Protein AF-A0A958AIE8-F1 (afdb_monomer_lite)

Foldseek 3Di:
DLLVLQQQSDF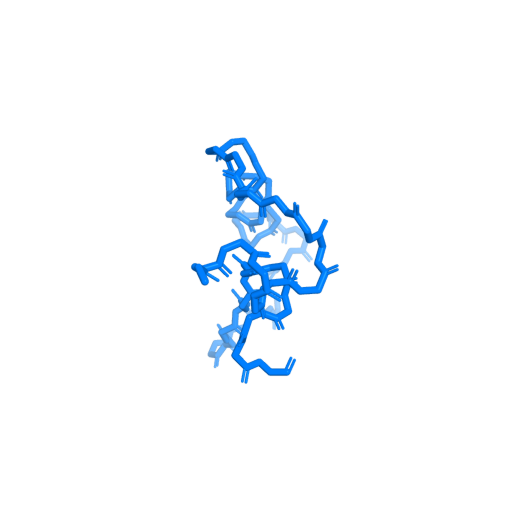DDPVQVVVVVCVCPDPVNVVDPPDDDDDGNRNPD

Secondary structure (DSSP, 8-state):
-HHHHSTT-SPPPHHHHHHHHHHHHSGGGTT--S-----SSSS--

Sequence (45 aa):
SIIQNTPVGRMGTPEEIAWAVAFLAAERSAFITGQVLTVDGGLVM

Radius of gyration: 12.66 Å; chains: 1; bounding box: 32×20×26 Å

pLDDT: mean 95.99, std 5.02, range [67.06, 98.69]

Structure (mmCIF, N/CA/C/O backbone):
data_AF-A0A958AIE8-F1
#
_entry.id   AF-A0A958AIE8-F1
#
loop_
_atom_site.group_PDB
_atom_site.id
_atom_site.type_symbol
_atom_site.label_atom_id
_atom_site.label_alt_id
_atom_site.label_comp_id
_atom_site.label_asym_id
_atom_site.label_entity_id
_atom_site.label_seq_id
_atom_site.pdbx_PDB_ins_code
_atom_site.Cartn_x
_atom_site.Cartn_y
_atom_site.Cartn_z
_atom_site.occupancy
_atom_site.B_iso_or_equiv
_atom_site.auth_seq_id
_atom_site.auth_comp_id
_atom_site.auth_asym_id
_atom_site.auth_atom_id
_atom_site.pdbx_PDB_model_num
ATOM 1 N N . SER A 1 1 ? -19.493 0.780 15.061 1.00 87.25 1 SER A N 1
ATOM 2 C CA . SER A 1 1 ? -19.425 1.302 13.670 1.00 87.25 1 SER A CA 1
ATOM 3 C C . SER A 1 1 ? -18.051 0.983 13.093 1.00 87.25 1 SER A C 1
ATOM 5 O O . SER A 1 1 ? -17.128 0.914 13.892 1.00 87.25 1 SER A O 1
ATOM 7 N N . ILE A 1 2 ? -17.886 0.808 11.770 1.00 90.06 2 ILE A N 1
ATOM 8 C CA . ILE A 1 2 ? -16.562 0.584 11.136 1.00 90.06 2 ILE A CA 1
ATOM 9 C C . ILE A 1 2 ? -15.544 1.623 11.627 1.00 90.06 2 ILE A C 1
ATOM 11 O O . ILE A 1 2 ? -14.474 1.255 12.087 1.00 90.06 2 ILE A O 1
ATOM 15 N N . ILE A 1 3 ? -15.944 2.895 11.678 1.00 94.19 3 ILE A N 1
ATOM 16 C CA . ILE A 1 3 ? -15.092 4.009 12.120 1.00 94.19 3 ILE A CA 1
ATOM 17 C C . ILE A 1 3 ? -14.593 3.844 13.567 1.00 94.19 3 ILE A C 1
ATOM 19 O O . ILE A 1 3 ? -13.466 4.214 13.862 1.00 94.19 3 ILE A O 1
ATOM 23 N N . GLN A 1 4 ? -15.400 3.280 14.473 1.00 95.25 4 GLN A N 1
ATOM 24 C CA . GLN A 1 4 ? -14.988 3.070 15.872 1.00 95.25 4 GLN A CA 1
ATOM 25 C C . GLN A 1 4 ? -13.958 1.948 16.024 1.00 95.25 4 GLN A C 1
ATOM 27 O O . GLN A 1 4 ? -13.223 1.935 17.005 1.00 95.25 4 GLN A O 1
ATOM 32 N N . ASN A 1 5 ? -13.929 1.015 15.072 1.00 94.62 5 ASN A N 1
ATOM 33 C CA . ASN A 1 5 ? -12.978 -0.090 15.055 1.00 94.62 5 ASN A CA 1
ATOM 34 C C . ASN A 1 5 ? -11.724 0.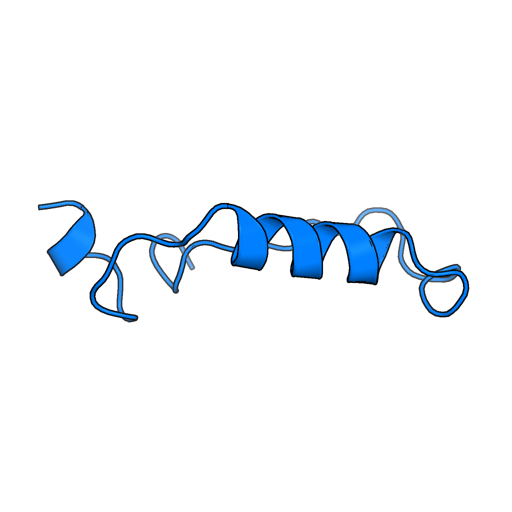244 14.235 1.00 94.62 5 ASN A C 1
ATOM 36 O O . ASN A 1 5 ? -10.794 -0.549 14.223 1.00 94.62 5 ASN A O 1
ATOM 40 N N . THR A 1 6 ? -11.688 1.394 13.555 1.00 96.31 6 THR A N 1
ATOM 41 C CA . THR A 1 6 ? -10.503 1.910 12.865 1.00 96.31 6 THR A CA 1
ATOM 42 C C . THR A 1 6 ? -9.715 2.800 13.835 1.00 96.31 6 THR A C 1
ATOM 44 O O . THR A 1 6 ? -10.215 3.868 14.187 1.00 96.31 6 THR A O 1
ATOM 47 N N . PRO A 1 7 ? -8.487 2.443 14.252 1.00 96.75 7 PRO A N 1
ATOM 48 C CA . PRO A 1 7 ? -7.657 3.246 15.158 1.00 96.75 7 PRO A CA 1
ATOM 49 C C . PRO A 1 7 ? -7.438 4.697 14.722 1.00 96.75 7 PRO A C 1
ATOM 51 O O . PRO A 1 7 ? -7.430 5.600 15.554 1.00 96.75 7 PRO A O 1
ATOM 54 N N . VAL A 1 8 ? -7.313 4.944 13.416 1.00 96.81 8 VAL A N 1
ATOM 55 C CA . VAL A 1 8 ? -7.199 6.306 12.858 1.00 96.81 8 VAL A CA 1
ATOM 56 C C . VAL A 1 8 ? -8.492 7.129 13.038 1.00 96.81 8 VAL A C 1
ATOM 58 O O . VAL A 1 8 ? -8.477 8.351 12.898 1.00 96.81 8 VAL A O 1
ATOM 61 N N . GLY A 1 9 ? -9.616 6.496 13.386 1.00 96.50 9 GLY A N 1
ATOM 62 C CA . GLY A 1 9 ? -10.849 7.164 13.811 1.00 96.50 9 GLY A CA 1
ATOM 63 C C . GLY A 1 9 ? -11.645 7.829 12.688 1.00 96.50 9 GLY A C 1
ATOM 64 O O . GLY A 1 9 ? -12.544 8.626 12.959 1.00 96.50 9 GLY A O 1
ATOM 65 N N . ARG A 1 10 ? -11.338 7.523 11.423 1.00 96.25 10 ARG A N 1
ATOM 66 C CA . ARG A 1 10 ? -12.060 8.023 10.245 1.00 96.25 10 ARG A CA 1
ATOM 67 C C . ARG A 1 10 ? -11.990 7.040 9.084 1.00 96.25 10 ARG A C 1
ATOM 69 O O . ARG A 1 10 ? -11.149 6.146 9.063 1.00 96.25 10 ARG A O 1
ATOM 76 N N . MET A 1 11 ? -12.842 7.266 8.090 1.00 96.19 11 MET A N 1
ATOM 77 C CA . MET A 1 11 ? -12.688 6.624 6.789 1.00 96.19 11 MET A CA 1
ATOM 78 C C . MET A 1 11 ? -11.434 7.155 6.082 1.00 96.19 11 MET A C 1
ATOM 80 O O . MET A 1 11 ? -11.088 8.338 6.200 1.00 96.19 11 MET A O 1
ATOM 84 N N . GLY A 1 12 ? -10.767 6.267 5.346 1.00 95.50 12 GLY A N 1
ATOM 85 C CA . GLY A 1 12 ? -9.720 6.650 4.405 1.00 95.50 12 GLY A CA 1
ATOM 86 C C . GLY A 1 12 ? -10.295 7.409 3.211 1.00 95.50 12 GLY A C 1
ATOM 87 O O . GLY A 1 12 ? -11.483 7.276 2.896 1.00 95.50 12 GLY A O 1
ATOM 88 N N . THR A 1 13 ? -9.459 8.198 2.546 1.00 97.69 13 THR A N 1
ATOM 89 C CA . THR A 1 13 ? -9.823 8.878 1.297 1.00 97.69 13 THR A CA 1
ATOM 90 C C . THR A 1 13 ? -9.260 8.140 0.078 1.00 97.69 13 THR A C 1
ATOM 92 O O . THR A 1 13 ? -8.274 7.405 0.198 1.00 97.69 13 THR A O 1
ATOM 95 N N . PRO A 1 14 ? -9.851 8.316 -1.118 1.00 98.31 14 PRO A N 1
ATOM 96 C CA . PRO A 1 14 ? -9.303 7.745 -2.350 1.00 98.31 14 PRO A CA 1
ATOM 97 C C . PRO A 1 14 ? -7.842 8.140 -2.609 1.00 98.31 14 PRO A C 1
ATOM 99 O O . PRO A 1 14 ? -7.059 7.327 -3.097 1.00 98.31 14 PRO A O 1
ATOM 102 N N . GLU A 1 15 ? -7.454 9.363 -2.249 1.00 98.56 15 GLU A N 1
ATOM 103 C CA . GLU A 1 15 ? -6.095 9.877 -2.427 1.00 98.56 15 GLU A CA 1
ATOM 104 C C . GLU A 1 15 ? -5.087 9.092 -1.587 1.00 98.56 15 GLU A C 1
ATOM 106 O O . GLU A 1 15 ? -4.001 8.789 -2.068 1.00 98.56 15 GLU A O 1
ATOM 111 N N . GLU A 1 16 ? -5.441 8.698 -0.363 1.00 97.62 16 GLU A N 1
ATOM 112 C CA . GLU A 1 16 ? -4.567 7.895 0.504 1.00 97.62 16 GLU A CA 1
ATOM 113 C C . GLU A 1 16 ? -4.255 6.524 -0.106 1.00 97.62 16 GLU A C 1
ATOM 115 O O . GLU A 1 16 ? -3.119 6.053 -0.033 1.00 97.62 16 GLU A O 1
ATOM 120 N N . ILE A 1 17 ? -5.229 5.925 -0.794 1.00 98.00 17 ILE A N 1
ATOM 121 C CA . ILE A 1 17 ? -5.013 4.699 -1.569 1.00 98.00 17 ILE A CA 1
ATOM 122 C C . ILE A 1 17 ? -4.142 4.988 -2.795 1.00 98.00 17 ILE A C 1
ATOM 124 O O . ILE A 1 17 ? -3.197 4.247 -3.070 1.00 98.00 17 ILE A O 1
ATOM 128 N N . ALA A 1 18 ? -4.410 6.082 -3.514 1.00 98.56 18 ALA A N 1
ATOM 129 C CA . ALA A 1 18 ? -3.633 6.470 -4.688 1.00 98.56 18 ALA A CA 1
ATOM 130 C C . ALA A 1 18 ? -2.149 6.695 -4.354 1.00 98.56 18 ALA A C 1
ATOM 132 O O . ALA A 1 18 ? -1.286 6.275 -5.122 1.00 98.56 18 ALA A O 1
ATOM 133 N N . TRP A 1 19 ? -1.832 7.279 -3.195 1.00 98.50 19 TRP A N 1
ATOM 134 C CA . TRP A 1 19 ? -0.450 7.445 -2.740 1.00 98.50 19 TRP A CA 1
ATOM 135 C C . TRP A 1 19 ? 0.249 6.108 -2.480 1.00 98.50 19 TRP A C 1
ATOM 137 O O . TRP A 1 19 ? 1.405 5.944 -2.873 1.00 98.50 19 TRP A O 1
ATOM 147 N N . ALA A 1 20 ? -0.438 5.137 -1.873 1.00 98.25 20 ALA A N 1
ATOM 148 C CA . ALA A 1 20 ? 0.108 3.797 -1.656 1.00 98.25 20 ALA A CA 1
ATOM 149 C C . ALA A 1 20 ? 0.353 3.052 -2.980 1.00 98.25 20 ALA A C 1
ATOM 151 O O . ALA A 1 20 ? 1.399 2.426 -3.163 1.00 98.25 20 ALA A O 1
ATOM 152 N N . VAL A 1 21 ? -0.570 3.182 -3.937 1.00 98.31 21 VAL A N 1
ATOM 153 C CA . VAL A 1 21 ? -0.402 2.645 -5.295 1.00 98.31 21 VAL A CA 1
ATOM 154 C C . VAL A 1 21 ? 0.775 3.317 -5.999 1.00 98.31 21 VAL A C 1
ATOM 156 O O . VAL A 1 21 ? 1.635 2.628 -6.541 1.00 98.31 21 VAL A O 1
ATOM 159 N N . ALA A 1 22 ? 0.863 4.648 -5.949 1.00 98.62 22 ALA A N 1
ATOM 160 C CA . ALA A 1 22 ? 1.962 5.403 -6.542 1.00 98.62 22 ALA A CA 1
ATOM 161 C C . ALA A 1 22 ? 3.317 5.028 -5.923 1.00 98.62 22 ALA A C 1
ATOM 163 O O . ALA A 1 22 ? 4.317 4.957 -6.633 1.00 98.62 22 ALA A O 1
ATOM 164 N N . PHE A 1 23 ? 3.361 4.746 -4.617 1.00 98.44 23 PHE A N 1
ATOM 165 C CA . PHE A 1 23 ? 4.551 4.220 -3.956 1.00 98.44 23 PHE A CA 1
ATOM 166 C C . PHE A 1 23 ? 4.971 2.869 -4.544 1.00 98.44 23 PHE A C 1
ATOM 168 O O . PHE A 1 23 ? 6.134 2.725 -4.917 1.00 98.44 23 PHE A O 1
ATOM 175 N N . LEU A 1 24 ? 4.054 1.905 -4.666 1.00 98.38 24 LEU A N 1
ATOM 176 C CA . LEU A 1 24 ? 4.372 0.581 -5.215 1.00 98.38 24 LEU A CA 1
ATOM 177 C C . LEU A 1 24 ? 4.734 0.631 -6.706 1.00 98.38 24 LEU A C 1
ATOM 179 O O . LEU A 1 24 ? 5.592 -0.124 -7.149 1.00 98.38 24 LEU A O 1
ATOM 183 N N . ALA A 1 25 ? 4.119 1.536 -7.467 1.00 98.31 25 ALA A 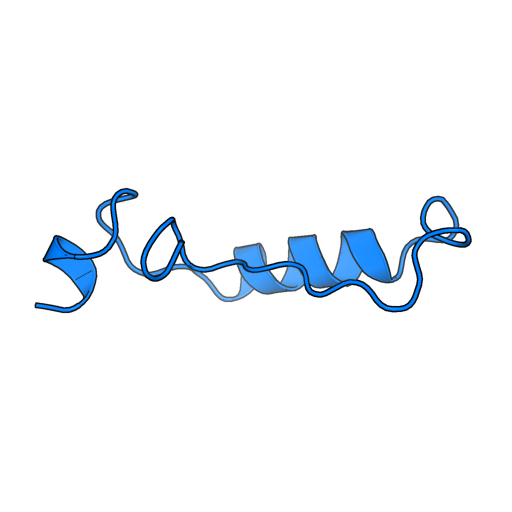N 1
ATOM 184 C CA . ALA A 1 25 ? 4.361 1.703 -8.898 1.00 98.31 25 ALA A CA 1
ATOM 185 C C . ALA A 1 25 ? 5.638 2.497 -9.231 1.00 98.31 25 ALA A C 1
ATOM 187 O O . ALA A 1 25 ? 6.0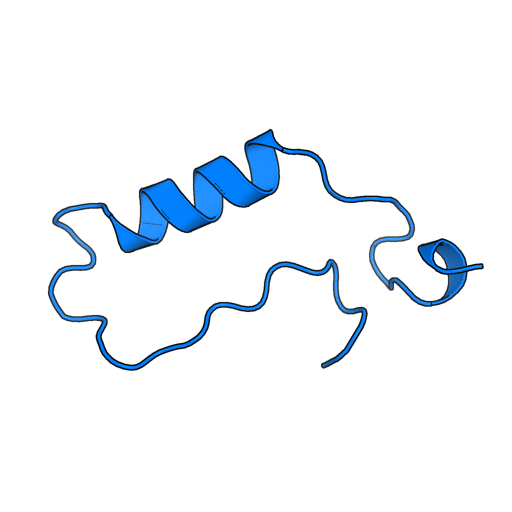56 2.527 -10.387 1.00 98.31 25 ALA A O 1
ATOM 188 N N . ALA A 1 26 ? 6.249 3.175 -8.256 1.00 98.69 26 ALA A N 1
ATOM 189 C CA . ALA A 1 26 ? 7.433 3.989 -8.497 1.00 98.69 26 ALA A CA 1
ATOM 190 C C . ALA A 1 26 ? 8.654 3.127 -8.859 1.00 98.69 26 ALA A C 1
ATOM 192 O O . ALA A 1 26 ? 8.884 2.085 -8.251 1.00 98.69 26 ALA A O 1
ATOM 193 N N . GLU A 1 27 ? 9.516 3.613 -9.762 1.00 98.44 27 GLU A N 1
ATOM 194 C CA . GLU A 1 27 ? 10.755 2.913 -10.160 1.00 98.44 27 GLU A CA 1
ATOM 195 C C . GLU A 1 27 ? 11.647 2.553 -8.962 1.00 98.44 27 GLU A C 1
ATOM 197 O O . GLU A 1 27 ? 12.239 1.477 -8.908 1.00 98.44 27 GLU A O 1
ATOM 202 N N . ARG A 1 28 ? 11.685 3.420 -7.943 1.00 98.25 28 ARG A N 1
ATOM 203 C CA . ARG A 1 28 ? 12.424 3.184 -6.688 1.00 98.25 28 ARG A CA 1
ATOM 204 C C . ARG A 1 28 ? 11.935 1.968 -5.887 1.00 98.25 28 ARG A C 1
ATOM 206 O O . ARG A 1 28 ? 12.632 1.533 -4.978 1.00 98.25 28 ARG A O 1
ATOM 213 N N . SER A 1 29 ? 10.758 1.440 -6.207 1.00 98.50 29 SER A N 1
ATOM 214 C CA . SER A 1 29 ? 10.147 0.276 -5.562 1.00 98.50 29 SER A CA 1
ATOM 215 C C . SER A 1 29 ? 10.390 -1.023 -6.338 1.00 98.50 29 SER A C 1
ATOM 217 O O . SER A 1 29 ? 9.836 -2.052 -5.971 1.00 98.50 29 SER A O 1
ATOM 219 N N . ALA A 1 30 ? 11.248 -1.021 -7.368 1.00 98.38 30 ALA A N 1
ATOM 220 C CA . ALA A 1 30 ? 11.461 -2.159 -8.272 1.00 98.38 30 ALA A CA 1
ATOM 221 C C . ALA A 1 30 ? 11.900 -3.480 -7.605 1.00 98.38 30 ALA A C 1
ATOM 223 O O . ALA A 1 30 ? 11.773 -4.539 -8.214 1.00 98.38 30 ALA A O 1
ATOM 224 N N . PHE A 1 31 ? 12.410 -3.447 -6.370 1.00 98.31 31 PHE A N 1
ATOM 225 C CA . PHE A 1 31 ? 12.787 -4.655 -5.624 1.00 98.31 31 PHE A CA 1
ATOM 226 C C . PHE A 1 31 ? 11.684 -5.168 -4.678 1.00 98.31 31 PHE A C 1
ATOM 228 O O . PHE A 1 31 ? 11.863 -6.178 -4.000 1.00 98.31 31 PHE A O 1
ATOM 235 N N . ILE A 1 32 ? 10.536 -4.488 -4.617 1.00 98.12 32 ILE A N 1
ATOM 236 C CA . ILE A 1 32 ? 9.381 -4.890 -3.814 1.00 98.12 32 ILE A CA 1
ATOM 237 C C . ILE A 1 32 ? 8.474 -5.756 -4.686 1.00 98.12 32 ILE A C 1
ATOM 239 O O . ILE A 1 32 ? 7.849 -5.281 -5.630 1.00 98.12 32 ILE A O 1
ATOM 243 N N . THR A 1 33 ? 8.382 -7.042 -4.358 1.00 98.06 33 THR A N 1
ATOM 244 C CA . THR A 1 33 ? 7.497 -7.990 -5.044 1.00 98.06 33 THR A CA 1
ATOM 245 C C . THR A 1 33 ? 6.927 -9.021 -4.071 1.00 98.06 33 THR A C 1
ATOM 247 O O . THR A 1 33 ? 7.513 -9.301 -3.022 1.00 98.06 33 THR A O 1
ATOM 250 N N . GLY A 1 34 ? 5.742 -9.551 -4.385 1.00 97.81 34 GLY A N 1
ATOM 251 C CA . GLY A 1 34 ? 5.037 -10.539 -3.559 1.00 97.81 34 GLY A CA 1
ATOM 252 C C . GLY A 1 34 ? 4.522 -10.020 -2.211 1.00 97.81 34 GLY A C 1
ATOM 253 O O . GLY A 1 34 ? 4.159 -10.825 -1.360 1.00 97.81 34 GLY A O 1
ATOM 254 N N . GLN A 1 35 ? 4.509 -8.700 -1.998 1.00 97.62 35 GLN A N 1
ATOM 255 C CA . GLN A 1 35 ? 4.062 -8.080 -0.749 1.00 97.62 35 GLN A CA 1
ATOM 256 C C . GLN A 1 35 ? 2.642 -7.529 -0.871 1.00 97.62 35 GLN A C 1
ATOM 258 O O . GLN A 1 35 ? 2.248 -7.022 -1.921 1.00 97.62 35 GLN A O 1
ATOM 263 N N . VAL A 1 36 ? 1.901 -7.576 0.235 1.00 96.12 36 VAL A N 1
ATOM 264 C CA . VAL A 1 36 ? 0.602 -6.913 0.389 1.00 96.12 36 VAL A CA 1
ATOM 265 C C . VAL A 1 36 ? 0.802 -5.706 1.298 1.00 96.12 36 VAL A C 1
ATOM 267 O O . VAL A 1 36 ? 1.242 -5.858 2.435 1.00 96.12 36 VAL A O 1
ATOM 270 N N . LEU A 1 37 ? 0.487 -4.508 0.801 1.00 96.25 37 LEU A N 1
ATOM 271 C CA . LEU A 1 37 ? 0.479 -3.289 1.607 1.00 96.25 37 LEU A CA 1
ATOM 272 C C . LEU A 1 37 ? -0.951 -3.010 2.076 1.00 96.25 37 LEU A C 1
ATOM 274 O O . LEU A 1 37 ? -1.785 -2.551 1.296 1.00 96.25 37 LEU A O 1
ATOM 278 N N . THR A 1 38 ? -1.234 -3.293 3.345 1.00 96.44 38 THR A N 1
ATOM 279 C CA . THR A 1 38 ? -2.527 -2.973 3.959 1.00 96.44 38 THR A CA 1
ATOM 280 C C . THR A 1 38 ? -2.628 -1.469 4.214 1.00 96.44 38 THR A C 1
ATOM 282 O O . THR A 1 38 ? -1.764 -0.887 4.868 1.00 96.44 38 THR A O 1
ATOM 285 N N . VAL A 1 39 ? -3.691 -0.840 3.704 1.00 96.88 39 VAL A N 1
ATOM 286 C CA . VAL A 1 39 ? -3.979 0.594 3.878 1.00 96.88 39 VAL A CA 1
ATOM 287 C C . VAL A 1 39 ? -5.406 0.745 4.403 1.00 96.88 39 VAL A C 1
ATOM 289 O O . VAL A 1 39 ? -6.339 1.001 3.646 1.00 96.88 39 VAL A O 1
ATOM 292 N N . ASP A 1 40 ? -5.595 0.510 5.700 1.00 96.06 40 ASP A N 1
ATOM 293 C CA . ASP A 1 40 ? -6.924 0.397 6.323 1.00 96.06 40 ASP A CA 1
ATOM 294 C C . ASP A 1 40 ? -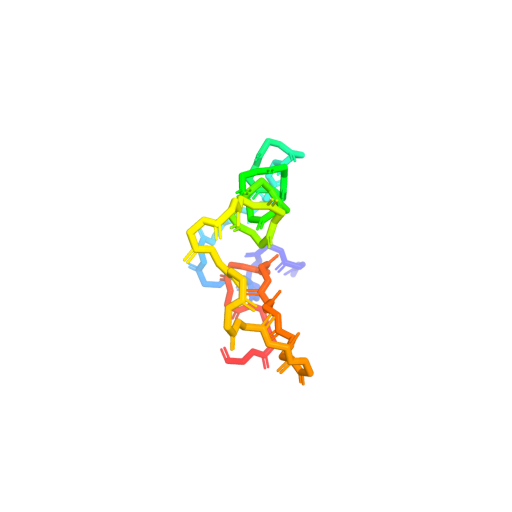7.094 1.245 7.597 1.00 96.06 40 ASP A C 1
ATOM 296 O O . ASP A 1 40 ? -8.115 1.157 8.279 1.00 96.06 40 ASP A O 1
ATOM 300 N N . GLY A 1 41 ? -6.094 2.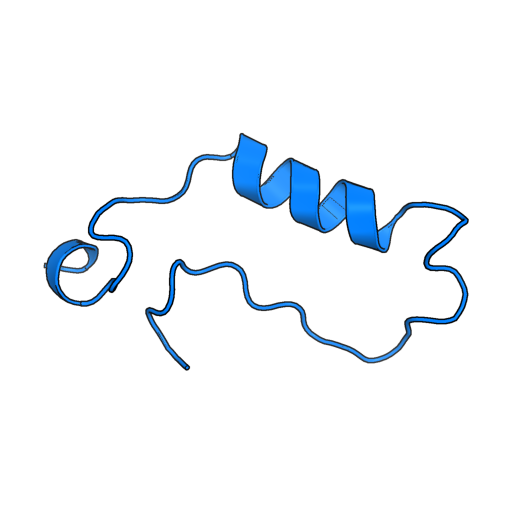062 7.938 1.00 95.88 41 GLY A N 1
ATOM 301 C CA . GLY A 1 41 ? -6.102 2.857 9.165 1.00 95.88 41 GLY A CA 1
ATOM 302 C C . GLY A 1 41 ? -6.026 2.028 10.454 1.00 95.88 41 GLY A C 1
ATOM 303 O O . GLY A 1 41 ? -6.418 2.547 11.501 1.00 95.88 41 GLY A O 1
ATOM 304 N N . GLY A 1 42 ? -5.541 0.780 10.381 1.00 95.75 42 GLY A N 1
ATOM 305 C CA . GLY A 1 42 ? -5.359 -0.148 11.506 1.00 95.75 42 GLY A CA 1
ATOM 306 C C . GLY A 1 42 ? -6.589 -1.005 11.820 1.00 95.75 42 GLY A C 1
ATOM 307 O O . GLY A 1 42 ? -6.784 -1.400 12.964 1.00 95.75 42 GLY A O 1
ATOM 308 N N . LEU A 1 43 ? -7.484 -1.209 10.852 1.00 95.31 43 LEU A N 1
ATOM 309 C CA . LEU A 1 43 ? -8.759 -1.895 11.079 1.00 95.31 43 LEU A CA 1
ATOM 310 C C . LEU A 1 43 ? -8.593 -3.405 11.317 1.00 95.31 43 LEU A C 1
ATOM 312 O O . LEU A 1 43 ? -9.357 -3.983 12.088 1.00 95.31 43 LEU A O 1
ATOM 316 N N . VAL A 1 44 ? -7.657 -4.053 10.620 1.00 88.38 44 VAL A N 1
ATOM 317 C CA . VAL A 1 44 ? -7.520 -5.520 10.614 1.00 88.38 44 VAL A CA 1
ATOM 318 C C . VAL A 1 44 ? -6.262 -6.016 11.333 1.00 88.38 44 VAL A C 1
ATOM 320 O O . VAL A 1 44 ? -6.299 -7.114 11.890 1.00 88.38 44 VAL A O 1
ATOM 323 N N . MET A 1 45 ? -5.164 -5.253 11.308 1.00 67.06 45 MET A N 1
ATOM 324 C CA . MET A 1 45 ? -3.836 -5.683 11.776 1.00 67.06 45 MET A CA 1
ATOM 325 C C . MET A 1 45 ? -3.335 -4.879 12.972 1.00 67.06 45 MET A C 1
ATOM 327 O O . MET A 1 45 ? -3.494 -3.638 12.955 1.00 67.06 45 MET A O 1
#